Protein AF-A0AAD5Y4S4-F1 (afdb_monomer)

InterPro domains:
  IPR012674 Calycin [G3DSA:2.40.128.20] (1-141)
  IPR012674 Calycin [SSF50814] (4-118)

Solvent-accessible surface area (backbone atoms only — not comparable to full-atom values): 7796 Å² total; per-residue (Å²): 122,68,70,78,78,51,47,39,31,34,54,36,74,88,76,23,55,82,62,63,67,60,36,60,71,25,61,46,54,70,69,56,51,56,50,54,73,73,41,73,48,34,39,38,32,50,63,60,99,55,35,35,38,38,38,39,43,48,89,92,44,79,49,77,46,80,46,52,56,79,57,54,75,38,80,52,95,65,98,53,54,66,60,29,38,35,29,24,33,73,61,84,48,29,48,34,40,39,36,36,33,78,79,66,56,30,35,35,43,33,42,40,50,73,60,92,64,33,44,38,39,43,31,45,35,34,41,71,88,65,54,75,43,81,41,42,43,32,24,39,61,50,134

Sequence (143 aa):
MRDNYSGKWKENSQLSDSKEILFKLNEVPWLMQKAMKMVQMNVEITQSETELVISMNGGGSKKDEVFVFDGQERPVELQYGSPQLRKVHWEGDHLVVEQRSESKNFKFKTTWSIDGDVHIRNMVLTLPDGEEKLIKLVFDRVQ

Nearest PDB structures (foldseek):
  1dc9-assembly1_A  TM=8.437E-01  e=2.226E-07  Rattus norvegicus
  5z4g-assembly2_B  TM=7.591E-01  e=8.000E-07 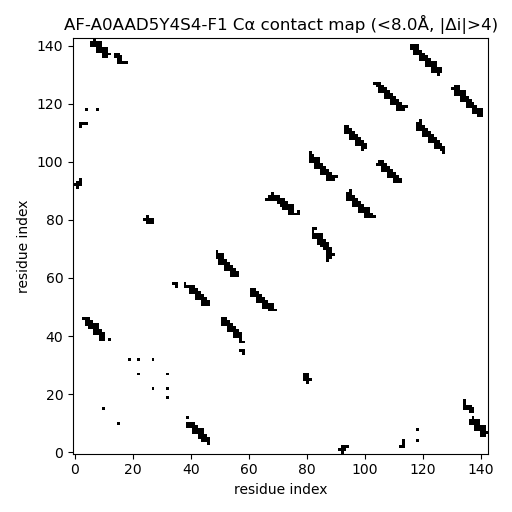 Ramazzottius varieornatus
  5xna-assembly1_B  TM=7.931E-01  e=2.466E-06  Ramazzottius varieornatus
  5bvt-assembly1_A  TM=8.011E-01  e=1.909E-05  Pygoscelis papua
  7ucn-assembly1_B  TM=4.376E-01  e=1.335E-04  Homo sapiens

Structure (mmCIF, N/CA/C/O backbone):
data_AF-A0AAD5Y4S4-F1
#
_entry.id   AF-A0AAD5Y4S4-F1
#
loop_
_atom_site.group_PDB
_atom_site.id
_atom_site.type_symbol
_atom_site.label_atom_id
_atom_site.label_alt_id
_atom_site.label_comp_id
_atom_site.label_asym_id
_atom_site.label_entity_id
_atom_site.label_seq_id
_atom_site.pdbx_PDB_ins_code
_atom_site.Cartn_x
_atom_site.Cartn_y
_atom_site.Cartn_z
_atom_site.occupancy
_atom_site.B_iso_or_equiv
_atom_site.auth_seq_id
_atom_site.auth_comp_id
_atom_site.auth_asym_id
_atom_site.auth_atom_id
_atom_site.pdbx_PDB_model_num
ATOM 1 N N . MET A 1 1 ? -22.076 0.434 3.296 1.00 61.59 1 MET A N 1
ATOM 2 C CA . MET A 1 1 ? -21.524 1.444 4.237 1.00 61.59 1 MET A CA 1
ATOM 3 C C . MET A 1 1 ? -20.036 1.243 4.123 1.00 61.59 1 MET A C 1
ATOM 5 O O . MET A 1 1 ? -19.630 0.102 4.284 1.00 61.59 1 MET A O 1
ATOM 9 N N . ARG A 1 2 ? -19.266 2.285 3.783 1.00 81.31 2 ARG A N 1
ATOM 10 C CA . ARG A 1 2 ? -17.831 2.121 3.506 1.00 81.31 2 ARG A CA 1
ATOM 11 C C . ARG A 1 2 ? -17.120 1.463 4.686 1.00 81.31 2 ARG A C 1
ATOM 13 O O . ARG A 1 2 ? -17.405 1.816 5.833 1.00 81.31 2 ARG A O 1
ATOM 20 N N . ASP A 1 3 ? -16.185 0.567 4.384 1.00 83.75 3 ASP A N 1
ATOM 21 C CA . ASP A 1 3 ? -15.324 -0.049 5.388 1.00 83.75 3 ASP A CA 1
ATOM 22 C C . ASP A 1 3 ? -14.569 1.034 6.186 1.00 83.75 3 ASP A C 1
ATOM 24 O O . ASP A 1 3 ? -14.114 2.049 5.639 1.00 83.75 3 ASP A O 1
ATOM 28 N N . ASN A 1 4 ? -14.434 0.821 7.499 1.00 88.94 4 ASN A N 1
ATOM 29 C CA . ASN A 1 4 ? -13.642 1.677 8.380 1.00 88.94 4 ASN A CA 1
ATOM 30 C C . ASN A 1 4 ? -12.337 0.974 8.758 1.00 88.94 4 ASN A C 1
ATOM 32 O O . ASN A 1 4 ? -12.300 0.175 9.695 1.00 88.94 4 ASN A O 1
ATOM 36 N N . TYR A 1 5 ? -11.260 1.321 8.057 1.00 92.94 5 TYR A N 1
ATOM 37 C CA . TYR A 1 5 ? -9.922 0.757 8.240 1.00 92.94 5 TYR A CA 1
ATOM 38 C C . TYR A 1 5 ? -9.185 1.302 9.467 1.00 92.94 5 TYR A C 1
ATOM 40 O O . TYR A 1 5 ? -8.081 0.840 9.764 1.00 92.94 5 TYR A O 1
ATOM 48 N N . SER A 1 6 ? -9.768 2.264 10.191 1.00 94.44 6 SER A N 1
ATOM 49 C CA . SER A 1 6 ? -9.109 2.899 11.332 1.00 94.44 6 SER A CA 1
ATOM 50 C C . SER A 1 6 ? -8.753 1.898 12.430 1.00 94.44 6 SER A C 1
ATOM 52 O O . SER A 1 6 ? -9.529 0.997 12.760 1.00 94.44 6 SER A O 1
ATOM 54 N N . GLY A 1 7 ? -7.590 2.082 13.045 1.00 94.44 7 GLY A N 1
ATOM 55 C CA . GLY A 1 7 ? -7.130 1.280 14.172 1.00 94.44 7 GLY A CA 1
ATOM 56 C C . GLY A 1 7 ? -5.676 0.856 14.049 1.00 94.44 7 GLY A C 1
ATOM 57 O O . GLY A 1 7 ? -4.966 1.222 13.111 1.00 94.44 7 GLY A O 1
ATOM 58 N N . LYS A 1 8 ? -5.236 0.074 15.030 1.00 95.19 8 LYS A N 1
ATOM 59 C CA . LYS A 1 8 ? -3.898 -0.507 15.067 1.00 95.19 8 LYS A CA 1
ATOM 60 C C . LYS A 1 8 ? -3.968 -1.941 14.582 1.00 95.19 8 LYS A C 1
ATOM 62 O O . LYS A 1 8 ? -4.857 -2.695 14.967 1.00 95.19 8 LYS A O 1
ATOM 67 N N . TRP A 1 9 ? -3.018 -2.305 13.743 1.00 95.56 9 TRP A N 1
ATOM 68 C CA . TRP A 1 9 ? -2.982 -3.584 13.065 1.00 95.56 9 TRP A CA 1
ATOM 69 C C . TRP A 1 9 ? -1.565 -4.135 13.081 1.00 95.56 9 TRP A C 1
ATOM 71 O O . TRP A 1 9 ? -0.582 -3.400 12.952 1.00 95.56 9 TRP A O 1
ATOM 81 N N . LYS A 1 10 ? -1.458 -5.449 13.205 1.00 93.88 10 LYS A N 1
ATOM 82 C CA . LYS A 1 10 ? -0.193 -6.170 13.214 1.00 93.88 10 LYS A CA 1
ATOM 83 C C . LYS A 1 10 ? -0.213 -7.213 12.121 1.00 93.88 10 LYS A C 1
ATOM 85 O O . LYS A 1 10 ? -1.161 -7.978 12.010 1.00 93.88 10 LYS A O 1
ATOM 90 N N . GLU A 1 11 ? 0.834 -7.248 11.310 1.00 92.56 11 GLU A N 1
ATOM 91 C CA . GLU A 1 11 ? 0.928 -8.230 10.238 1.00 92.56 11 GLU A CA 1
ATOM 92 C C . GLU A 1 11 ? 0.950 -9.660 10.788 1.00 92.56 11 GLU A C 1
ATOM 94 O O . GLU A 1 11 ? 1.775 -10.008 11.646 1.00 92.56 11 GLU A O 1
ATOM 99 N N . ASN A 1 12 ? 0.074 -10.493 10.230 1.00 93.19 12 ASN A N 1
ATOM 100 C CA . ASN A 1 12 ? 0.045 -11.927 10.434 1.00 93.19 12 ASN A CA 1
ATOM 101 C C . ASN A 1 12 ? 0.902 -12.597 9.354 1.00 93.19 12 ASN A C 1
ATOM 103 O O . ASN A 1 12 ? 0.446 -12.864 8.240 1.00 93.19 12 ASN A O 1
ATOM 107 N N . SER A 1 13 ? 2.170 -12.855 9.674 1.00 88.94 13 SER A N 1
ATOM 108 C CA . SER A 1 13 ? 3.140 -13.417 8.726 1.00 88.94 13 SER A CA 1
ATOM 109 C C . SER A 1 13 ? 2.850 -14.862 8.316 1.00 88.94 13 SER A C 1
ATOM 111 O O . SER A 1 13 ? 3.406 -15.318 7.324 1.00 88.94 13 SER A O 1
ATOM 113 N N . GLN A 1 14 ? 2.004 -15.587 9.057 1.00 90.62 14 GLN A N 1
ATOM 114 C CA . GLN A 1 14 ? 1.613 -16.957 8.712 1.00 90.62 14 GLN A CA 1
ATOM 115 C C . GLN A 1 14 ? 0.512 -16.989 7.647 1.00 90.62 14 GLN A C 1
ATOM 117 O O . GLN A 1 14 ? 0.456 -17.926 6.857 1.00 90.62 14 GLN A O 1
ATOM 122 N N . LEU A 1 15 ? -0.358 -15.974 7.635 1.00 92.62 15 LEU A N 1
ATOM 123 C CA . LEU A 1 15 ? -1.461 -15.843 6.678 1.00 92.62 15 LEU A CA 1
ATOM 124 C C . LEU A 1 15 ? -1.143 -14.902 5.507 1.00 92.62 15 LEU A C 1
ATOM 126 O O . LEU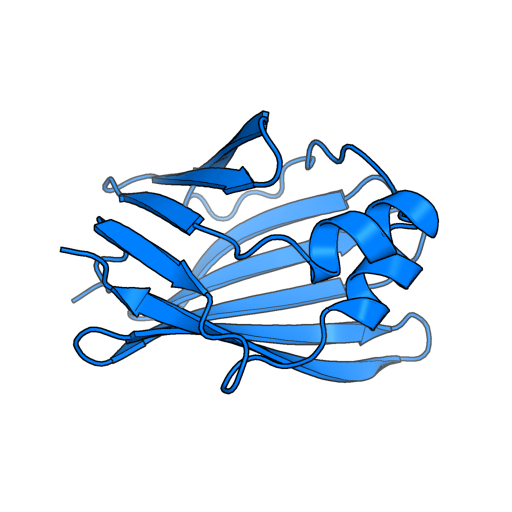 A 1 15 ? -1.934 -14.810 4.567 1.00 92.62 15 LEU A O 1
ATOM 130 N N . SER A 1 16 ? -0.020 -14.187 5.583 1.00 92.38 16 SER A N 1
ATOM 131 C CA . SER A 1 16 ? 0.455 -13.281 4.540 1.00 92.38 16 SER A CA 1
ATOM 132 C C . SER A 1 16 ? 1.415 -13.982 3.587 1.00 92.38 16 SER A C 1
ATOM 134 O O . SER A 1 16 ? 2.283 -14.748 4.004 1.00 92.38 16 SER A O 1
ATOM 136 N N . ASP A 1 17 ? 1.308 -13.647 2.308 1.00 93.81 17 ASP A N 1
ATOM 137 C CA . ASP A 1 17 ? 2.250 -14.061 1.282 1.00 93.81 17 ASP A CA 1
ATOM 138 C C . ASP A 1 17 ? 3.606 -13.362 1.437 1.00 93.81 17 ASP A C 1
ATOM 140 O O . ASP A 1 17 ? 3.760 -12.293 2.041 1.00 93.81 17 ASP A O 1
ATOM 144 N N . SER A 1 18 ? 4.624 -13.961 0.822 1.00 88.19 18 SER A N 1
ATOM 145 C CA . SER A 1 18 ? 5.967 -13.392 0.777 1.00 88.19 18 SER A CA 1
ATOM 146 C C . SER A 1 18 ? 6.014 -12.084 -0.022 1.00 88.19 18 SER A C 1
ATOM 148 O O . SER A 1 18 ? 5.591 -12.009 -1.175 1.00 88.19 18 SER A O 1
ATOM 150 N N . LYS A 1 19 ? 6.655 -11.061 0.552 1.00 87.75 19 LYS A N 1
ATOM 151 C CA . LYS A 1 19 ? 6.886 -9.752 -0.089 1.00 87.75 19 LYS A CA 1
ATOM 152 C C . LYS A 1 19 ? 8.127 -9.711 -0.985 1.00 87.75 19 LYS A C 1
ATOM 154 O O . LYS A 1 19 ? 8.488 -8.651 -1.490 1.00 87.75 19 LYS A O 1
ATOM 159 N N . GLU A 1 20 ? 8.819 -10.835 -1.180 1.00 89.12 20 GLU A N 1
ATOM 160 C CA . GLU A 1 20 ? 10.109 -10.869 -1.886 1.00 89.12 20 GLU A CA 1
ATOM 161 C C . GLU A 1 20 ? 10.056 -10.283 -3.294 1.00 89.12 20 GLU A C 1
ATOM 163 O O . GLU A 1 20 ? 10.989 -9.599 -3.718 1.00 89.12 20 GLU A O 1
ATOM 168 N N . ILE A 1 21 ? 8.966 -10.524 -4.017 1.00 88.00 21 ILE A N 1
ATOM 169 C CA . ILE A 1 21 ? 8.805 -9.972 -5.358 1.00 88.00 21 ILE A CA 1
ATOM 170 C C . ILE A 1 21 ? 8.709 -8.442 -5.341 1.00 88.00 21 ILE A C 1
ATOM 172 O O . ILE A 1 21 ? 9.320 -7.785 -6.183 1.00 88.00 21 ILE A O 1
ATOM 176 N N . LEU A 1 22 ? 8.041 -7.866 -4.338 1.00 86.62 22 LEU A N 1
ATOM 177 C CA . LEU A 1 22 ? 7.940 -6.416 -4.165 1.00 86.62 22 LEU A CA 1
ATOM 178 C C . LEU A 1 22 ? 9.310 -5.804 -3.867 1.00 86.62 22 LEU A C 1
ATOM 180 O O . LEU A 1 22 ? 9.639 -4.738 -4.388 1.00 86.62 22 LEU A O 1
ATOM 184 N N . PHE A 1 23 ? 10.136 -6.488 -3.073 1.00 88.81 23 PHE A N 1
ATOM 185 C CA . PHE A 1 23 ? 11.503 -6.049 -2.800 1.00 88.81 23 PHE A CA 1
ATOM 186 C C . PHE A 1 23 ? 12.388 -6.079 -4.043 1.00 88.81 23 PHE A C 1
ATOM 188 O O . PHE A 1 23 ? 13.150 -5.139 -4.265 1.00 88.81 23 PHE A O 1
ATOM 195 N N . LYS A 1 24 ? 12.275 -7.128 -4.865 1.00 87.25 24 LYS A N 1
ATOM 196 C CA . LYS A 1 24 ? 13.018 -7.236 -6.128 1.00 87.25 24 LYS A CA 1
ATOM 197 C C . LYS A 1 24 ? 12.632 -6.118 -7.096 1.00 87.25 24 LYS A C 1
ATOM 199 O O . LYS A 1 24 ? 13.514 -5.466 -7.643 1.00 87.25 24 LYS A O 1
ATOM 204 N N . LEU A 1 25 ? 11.336 -5.850 -7.262 1.00 85.38 25 LEU A N 1
ATOM 205 C CA . LEU A 1 25 ? 10.849 -4.803 -8.169 1.00 85.38 25 LEU A CA 1
ATOM 206 C C . LEU A 1 25 ? 11.283 -3.396 -7.743 1.00 85.38 25 LEU A C 1
ATOM 208 O O . LEU A 1 25 ? 11.717 -2.597 -8.579 1.00 85.38 25 LEU A O 1
ATOM 212 N N . ASN A 1 26 ? 11.222 -3.114 -6.441 1.00 85.12 26 ASN A N 1
ATOM 213 C CA . ASN A 1 26 ? 11.662 -1.840 -5.875 1.00 85.12 26 ASN A CA 1
ATOM 214 C C . ASN A 1 26 ? 13.178 -1.779 -5.620 1.00 85.12 26 ASN A C 1
ATOM 216 O O . ASN A 1 26 ? 13.635 -0.840 -4.980 1.00 85.12 26 ASN A O 1
ATOM 220 N N . GLU A 1 27 ? 13.958 -2.758 -6.101 1.00 88.31 27 GLU A N 1
ATOM 221 C CA . GLU A 1 27 ? 15.425 -2.802 -5.950 1.00 88.31 27 GLU A CA 1
ATOM 222 C C . GLU A 1 27 ? 15.896 -2.577 -4.509 1.00 88.31 27 GLU A C 1
ATOM 224 O O . GLU A 1 27 ? 16.939 -1.975 -4.251 1.00 88.31 27 GLU A O 1
ATOM 229 N N . VAL A 1 28 ? 15.126 -3.077 -3.541 1.00 87.25 28 VAL A N 1
ATOM 230 C CA . VAL A 1 28 ? 15.477 -2.948 -2.128 1.00 87.25 28 VAL A CA 1
ATOM 231 C C . VAL A 1 28 ? 16.797 -3.696 -1.902 1.00 87.25 28 VAL A C 1
ATOM 233 O O . VAL A 1 28 ? 16.877 -4.879 -2.245 1.00 87.25 28 VAL A O 1
ATOM 236 N N . PRO A 1 29 ? 17.840 -3.077 -1.321 1.00 90.56 29 PRO A N 1
ATOM 237 C CA . PRO A 1 29 ? 19.116 -3.752 -1.098 1.00 90.56 29 PRO A CA 1
ATOM 238 C C . PRO A 1 29 ? 18.954 -5.030 -0.265 1.00 90.56 29 PRO A C 1
ATOM 240 O O . PRO A 1 29 ? 18.214 -5.039 0.719 1.00 90.56 29 PRO A O 1
ATOM 243 N N . TRP A 1 30 ? 19.670 -6.106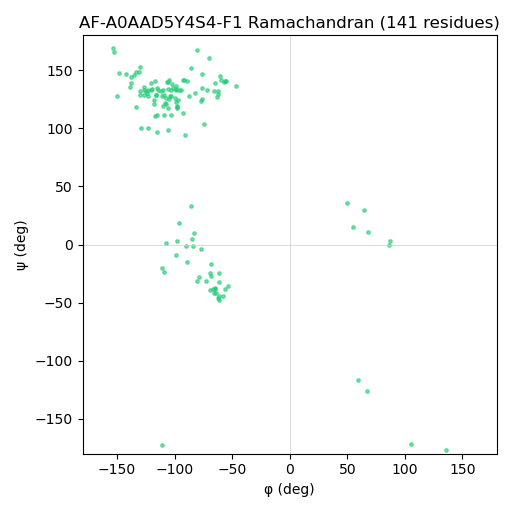 -0.611 1.00 89.62 30 TRP A N 1
ATOM 244 C CA . TRP A 1 30 ? 19.486 -7.434 0.004 1.00 89.62 30 TRP A CA 1
ATOM 245 C C . TRP A 1 30 ? 19.583 -7.424 1.540 1.00 89.62 30 TRP A C 1
ATOM 247 O O . TRP A 1 30 ? 18.841 -8.139 2.215 1.00 89.62 30 TRP A O 1
ATOM 257 N N . LEU A 1 31 ? 20.462 -6.587 2.106 1.00 88.94 31 LEU A N 1
ATOM 258 C CA . LEU A 1 31 ? 20.618 -6.459 3.554 1.00 88.94 31 LEU A CA 1
ATOM 259 C C . LEU A 1 31 ? 19.368 -5.847 4.203 1.00 88.94 31 LEU A C 1
ATOM 261 O O . LEU A 1 31 ? 18.938 -6.305 5.261 1.00 88.94 31 LEU A O 1
ATOM 265 N N . MET A 1 32 ? 18.743 -4.868 3.542 1.00 87.62 32 MET A N 1
ATOM 266 C CA . MET A 1 32 ? 17.474 -4.282 3.981 1.00 87.62 32 MET A CA 1
ATOM 267 C C . MET A 1 32 ? 16.327 -5.276 3.827 1.00 87.62 32 MET A C 1
ATOM 269 O O . MET A 1 32 ? 15.517 -5.396 4.740 1.00 87.62 32 MET A O 1
ATOM 273 N N . GLN A 1 33 ? 16.298 -6.066 2.748 1.00 88.00 33 GLN A N 1
ATOM 274 C CA . GLN A 1 33 ? 15.314 -7.147 2.611 1.00 88.00 33 GLN A CA 1
ATOM 275 C C . GLN A 1 33 ? 15.410 -8.133 3.780 1.00 88.00 33 GLN A C 1
ATOM 277 O O . GLN A 1 33 ? 14.395 -8.520 4.356 1.00 88.00 33 GLN A O 1
ATOM 282 N N . LYS A 1 34 ? 16.634 -8.527 4.160 1.00 87.06 34 LYS A N 1
ATOM 283 C CA . LYS A 1 34 ? 16.871 -9.419 5.301 1.00 87.06 34 LYS A CA 1
ATOM 284 C C . LYS A 1 34 ? 16.380 -8.793 6.608 1.00 87.06 34 LYS A C 1
ATOM 286 O O . LYS A 1 34 ? 15.706 -9.474 7.373 1.00 87.06 34 LYS A O 1
ATOM 291 N N . ALA A 1 35 ? 16.669 -7.512 6.843 1.00 85.62 35 ALA A N 1
ATOM 292 C CA . ALA A 1 35 ? 16.179 -6.788 8.016 1.00 85.62 35 ALA A CA 1
ATOM 293 C C . ALA A 1 35 ? 14.641 -6.716 8.047 1.00 85.62 35 ALA A C 1
ATOM 295 O O . ALA A 1 35 ? 14.037 -7.077 9.052 1.00 85.62 35 ALA A O 1
ATOM 296 N N . MET A 1 36 ? 13.998 -6.349 6.934 1.00 82.38 36 MET A N 1
ATOM 297 C CA . MET A 1 36 ? 12.537 -6.251 6.820 1.00 82.38 36 MET A CA 1
ATOM 298 C C . MET A 1 36 ? 11.829 -7.591 7.050 1.00 82.38 36 MET A C 1
ATOM 300 O O . MET A 1 36 ? 10.740 -7.602 7.608 1.00 82.38 36 MET A O 1
ATOM 304 N N . LYS A 1 37 ? 12.444 -8.724 6.684 1.00 81.69 37 LYS A N 1
ATOM 305 C CA . LYS A 1 37 ? 11.899 -10.064 6.977 1.00 81.69 37 LYS A CA 1
ATOM 306 C C . LYS A 1 37 ? 11.926 -10.426 8.465 1.00 81.69 37 LYS A C 1
ATOM 308 O O . LYS A 1 37 ? 11.154 -11.277 8.888 1.00 81.69 37 LYS A O 1
ATOM 313 N N . MET A 1 38 ? 12.825 -9.826 9.245 1.00 80.88 38 MET A N 1
ATOM 314 C CA . MET A 1 38 ? 12.940 -10.073 10.689 1.00 80.88 38 MET A CA 1
ATOM 315 C C . MET A 1 38 ? 12.057 -9.138 11.522 1.00 80.88 38 MET A C 1
ATOM 317 O O . MET A 1 38 ? 11.842 -9.388 12.705 1.00 80.88 38 MET A O 1
ATOM 321 N N . VAL A 1 39 ? 11.549 -8.062 10.922 1.00 80.31 39 VAL A N 1
ATOM 322 C CA . VAL A 1 39 ? 10.714 -7.073 11.599 1.00 80.31 39 VAL A CA 1
ATOM 323 C C . VAL A 1 39 ? 9.249 -7.386 11.333 1.00 80.31 39 VAL A C 1
ATOM 325 O O . VAL A 1 39 ? 8.809 -7.424 10.188 1.00 80.31 39 VAL A O 1
ATOM 328 N N . GLN A 1 40 ? 8.471 -7.549 12.399 1.00 76.69 40 GLN A N 1
ATOM 329 C CA . GLN A 1 40 ? 7.023 -7.636 12.270 1.00 76.69 40 GLN A CA 1
ATOM 330 C C . GLN A 1 40 ? 6.440 -6.240 12.028 1.00 76.69 40 GLN A C 1
ATOM 332 O O . GLN A 1 40 ? 6.691 -5.312 12.801 1.00 76.69 40 GLN A O 1
ATOM 337 N N . MET A 1 41 ? 5.675 -6.088 10.948 1.00 85.62 41 MET A N 1
ATOM 338 C CA . MET A 1 41 ? 5.100 -4.805 10.561 1.00 85.62 41 MET A CA 1
ATOM 339 C C . MET A 1 41 ? 3.889 -4.479 11.438 1.00 85.62 41 MET A C 1
ATOM 341 O O . MET A 1 41 ? 2.929 -5.247 11.493 1.00 85.62 41 MET A O 1
ATOM 345 N N . ASN A 1 42 ? 3.932 -3.326 12.104 1.00 90.06 42 ASN A N 1
ATOM 346 C CA . ASN A 1 42 ? 2.784 -2.757 12.803 1.00 90.06 42 ASN A CA 1
ATOM 347 C C . ASN A 1 42 ? 2.342 -1.515 12.039 1.00 90.06 42 ASN A C 1
ATOM 349 O O . ASN A 1 42 ? 3.181 -0.686 11.671 1.00 90.06 42 ASN A O 1
ATOM 353 N N . VAL A 1 43 ? 1.043 -1.395 11.795 1.00 91.81 43 VAL A N 1
ATOM 354 C CA . VAL A 1 43 ? 0.464 -0.251 11.099 1.00 91.81 43 VAL A CA 1
ATOM 355 C C . VAL A 1 43 ? -0.650 0.354 11.935 1.00 91.81 43 VAL A C 1
ATOM 357 O O . VAL A 1 43 ? -1.479 -0.353 12.497 1.00 91.81 43 VAL A O 1
ATOM 360 N N . GLU A 1 44 ? -0.664 1.670 12.024 1.00 94.88 44 GLU A N 1
ATOM 361 C CA . GLU A 1 44 ? -1.760 2.439 12.595 1.00 94.88 44 GLU A CA 1
ATOM 362 C C . GLU A 1 44 ? -2.423 3.200 11.456 1.00 94.88 44 GLU A C 1
ATOM 364 O O . GLU A 1 44 ? -1.747 3.835 10.650 1.00 94.88 44 GLU A O 1
ATOM 369 N N . ILE A 1 45 ? -3.736 3.055 11.341 1.00 95.12 45 ILE A N 1
ATOM 370 C CA . ILE A 1 45 ? -4.526 3.636 10.267 1.00 95.12 45 ILE A CA 1
ATOM 371 C C . ILE A 1 45 ? -5.487 4.643 10.883 1.00 95.12 45 ILE A C 1
ATOM 373 O O . ILE A 1 4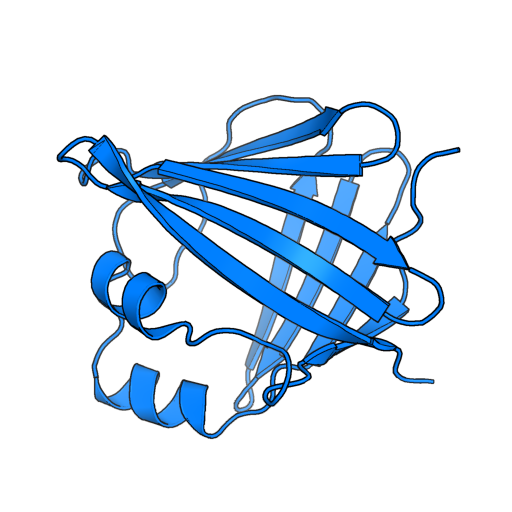5 ? -6.242 4.308 11.797 1.00 95.12 45 ILE A O 1
ATOM 377 N N . THR A 1 46 ? -5.490 5.849 10.332 1.00 95.50 46 THR A N 1
ATOM 378 C CA . THR A 1 46 ? -6.483 6.884 10.622 1.00 95.50 46 THR A CA 1
ATOM 379 C C . THR A 1 46 ? -7.227 7.190 9.334 1.00 95.50 46 THR A C 1
ATOM 381 O O . THR A 1 46 ? -6.605 7.576 8.345 1.00 95.50 46 THR A O 1
ATOM 384 N N . GLN A 1 47 ? -8.546 7.009 9.329 1.00 94.56 47 GLN A N 1
ATOM 385 C CA . GLN A 1 47 ? -9.394 7.286 8.172 1.00 94.56 47 GLN A CA 1
ATOM 386 C C . GLN A 1 47 ? -10.310 8.476 8.452 1.00 94.56 47 GLN A C 1
ATOM 388 O O . GLN A 1 47 ? -10.981 8.534 9.483 1.00 94.56 47 GLN A O 1
ATOM 393 N N . SER A 1 48 ? -10.358 9.403 7.503 1.00 93.56 48 SER A N 1
ATOM 394 C CA . SER A 1 48 ? -11.348 10.473 7.429 1.00 93.56 48 SER A CA 1
ATOM 395 C C . SER A 1 48 ? -12.279 10.237 6.233 1.00 93.56 48 SER A C 1
ATOM 397 O O . SER A 1 48 ? -12.235 9.196 5.572 1.00 93.56 48 SER A O 1
ATOM 399 N N . GLU A 1 49 ? -13.143 11.203 5.935 1.00 90.12 49 GLU A N 1
ATOM 400 C CA . GLU A 1 49 ? -14.006 11.141 4.752 1.00 90.12 49 GLU A CA 1
ATOM 401 C C . GLU A 1 49 ? -13.224 11.269 3.435 1.00 90.12 49 GLU A C 1
ATOM 403 O O . GLU A 1 49 ? -13.663 10.752 2.404 1.00 90.12 49 GLU A O 1
ATOM 408 N N . THR A 1 50 ? -12.074 11.948 3.466 1.00 92.75 50 THR A N 1
ATOM 409 C CA . THR A 1 50 ? -11.315 12.348 2.272 1.00 92.75 50 THR A CA 1
ATOM 410 C C . THR A 1 50 ? -9.994 11.616 2.116 1.00 92.75 50 THR A C 1
ATOM 412 O O . THR A 1 50 ? -9.449 11.587 1.013 1.00 92.75 50 THR A O 1
ATOM 415 N N . GLU A 1 51 ? -9.459 11.038 3.188 1.00 94.00 51 GLU A N 1
ATOM 416 C CA . GLU A 1 51 ? -8.150 10.399 3.157 1.00 94.00 51 GLU A CA 1
ATOM 417 C C . GLU A 1 51 ? -7.986 9.281 4.186 1.00 94.00 51 GLU A C 1
ATOM 419 O O . GLU A 1 51 ? -8.744 9.144 5.149 1.00 94.00 51 GLU A O 1
ATOM 424 N N . LEU A 1 52 ? -6.935 8.496 3.975 1.00 93.75 52 LEU A N 1
ATOM 425 C CA . LEU A 1 52 ? -6.424 7.507 4.906 1.00 93.75 52 LEU A CA 1
ATOM 426 C C . LEU A 1 52 ? -4.939 7.759 5.142 1.00 93.75 52 LEU A C 1
ATOM 428 O O . LEU A 1 52 ? -4.159 7.859 4.197 1.00 93.75 52 LEU A O 1
ATOM 432 N N . VAL A 1 53 ? -4.545 7.833 6.407 1.00 95.00 53 VAL A N 1
ATOM 433 C CA . VAL A 1 53 ? -3.149 7.963 6.828 1.00 95.00 53 VAL A CA 1
ATOM 434 C C . VAL A 1 53 ? -2.708 6.641 7.440 1.00 95.00 53 VAL A C 1
ATOM 436 O O . VAL A 1 53 ? -3.324 6.168 8.394 1.00 95.00 53 VAL A O 1
ATOM 439 N N . ILE A 1 54 ? -1.656 6.036 6.889 1.00 92.62 54 ILE A N 1
ATOM 440 C CA . ILE A 1 54 ? -1.015 4.838 7.438 1.00 92.62 54 ILE A CA 1
ATOM 441 C C . ILE A 1 54 ? 0.303 5.240 8.078 1.00 92.62 54 ILE A C 1
ATOM 443 O O . ILE A 1 54 ? 1.240 5.623 7.382 1.00 92.62 54 ILE A O 1
ATOM 447 N N . SER A 1 55 ? 0.415 5.040 9.380 1.00 92.12 55 SER A N 1
ATOM 448 C CA . SER A 1 55 ? 1.677 5.073 10.104 1.00 92.12 55 SER A CA 1
ATOM 449 C C . SER A 1 55 ? 2.254 3.666 10.197 1.00 92.12 55 SER A C 1
ATOM 451 O O . SER A 1 55 ? 1.699 2.804 10.874 1.00 92.12 55 SER A O 1
ATOM 453 N N . MET A 1 56 ? 3.378 3.413 9.533 1.00 87.69 56 MET A N 1
ATOM 454 C CA . MET A 1 56 ? 4.094 2.137 9.591 1.00 87.69 56 MET A CA 1
ATOM 455 C C . MET A 1 56 ? 5.261 2.238 10.571 1.00 87.69 56 MET A C 1
ATOM 457 O O . MET A 1 56 ? 6.150 3.071 10.396 1.00 87.69 56 MET A O 1
ATOM 461 N N . ASN A 1 57 ? 5.279 1.359 11.574 1.00 78.31 57 ASN A N 1
ATOM 462 C CA . ASN A 1 57 ? 6.375 1.234 12.531 1.00 78.31 57 ASN A CA 1
ATOM 463 C C . ASN A 1 57 ? 7.130 -0.073 12.264 1.00 78.31 57 ASN A C 1
ATOM 465 O O . ASN A 1 57 ? 6.607 -1.168 12.492 1.00 78.31 57 ASN A O 1
ATOM 469 N N . GLY A 1 58 ? 8.372 0.046 11.790 1.00 65.56 58 GLY A N 1
ATOM 470 C CA . GLY A 1 58 ? 9.245 -1.093 11.521 1.00 65.56 58 GLY A CA 1
ATOM 471 C C . GLY A 1 58 ? 10.718 -0.735 11.702 1.00 65.56 58 GLY A C 1
ATOM 472 O O . GLY A 1 58 ? 11.206 0.242 11.137 1.00 65.56 58 GLY A O 1
ATOM 473 N N . GLY A 1 59 ? 11.438 -1.526 12.506 1.00 60.94 59 GLY A N 1
ATOM 474 C CA . GLY A 1 59 ? 12.902 -1.460 12.591 1.00 60.94 59 GLY A CA 1
ATOM 475 C C . GLY A 1 59 ? 13.470 -0.143 13.137 1.00 60.94 59 GLY A C 1
ATOM 476 O O . GLY A 1 59 ? 14.562 0.244 12.739 1.00 60.94 59 GLY A O 1
ATOM 477 N N . GLY A 1 60 ? 12.741 0.553 14.017 1.00 61.84 60 GLY A N 1
ATOM 478 C CA . GLY A 1 60 ? 13.184 1.813 14.634 1.00 61.84 60 GLY A CA 1
ATOM 479 C C . GLY A 1 60 ? 12.867 3.079 13.831 1.00 61.84 60 GLY A C 1
ATOM 480 O O . GLY A 1 60 ? 13.218 4.170 14.270 1.00 61.84 60 GLY A O 1
ATOM 481 N N . SER A 1 61 ? 12.177 2.956 12.694 1.00 69.56 61 SER A N 1
ATOM 482 C CA . SER A 1 61 ? 11.681 4.094 11.912 1.00 69.56 61 SER A CA 1
ATOM 483 C C . SER A 1 61 ? 10.153 4.088 11.837 1.00 69.56 61 SER A C 1
ATOM 485 O O . SER A 1 61 ? 9.537 3.023 11.721 1.00 69.56 61 SER A O 1
ATOM 487 N N . LYS A 1 62 ? 9.560 5.284 11.921 1.00 80.31 62 LYS A N 1
ATOM 488 C CA . LYS A 1 62 ? 8.147 5.540 11.635 1.00 80.31 62 LYS A CA 1
ATOM 489 C C . LYS A 1 62 ? 8.059 6.213 10.268 1.00 80.31 62 LYS A C 1
ATOM 491 O O . LYS A 1 62 ? 8.745 7.209 10.045 1.00 80.31 62 LYS A O 1
ATOM 496 N N . LYS A 1 63 ? 7.228 5.682 9.372 1.00 85.44 63 LYS A N 1
ATOM 497 C CA . LYS A 1 63 ? 6.895 6.323 8.093 1.00 85.44 63 LYS A CA 1
ATOM 498 C C . LYS A 1 63 ? 5.388 6.499 8.008 1.00 85.44 63 LYS A C 1
ATOM 500 O O . LYS A 1 63 ? 4.659 5.520 8.158 1.00 85.44 63 LYS A O 1
ATOM 505 N N . ASP A 1 64 ? 4.959 7.719 7.719 1.00 90.06 64 ASP A N 1
ATOM 506 C CA . ASP A 1 64 ? 3.559 8.028 7.461 1.00 90.06 64 ASP A CA 1
ATOM 507 C C . ASP A 1 64 ? 3.326 8.094 5.947 1.00 90.06 64 ASP A C 1
ATOM 509 O O . ASP A 1 64 ? 4.118 8.676 5.205 1.00 90.06 64 ASP A O 1
ATOM 513 N N . GLU A 1 65 ? 2.256 7.461 5.477 1.00 91.00 65 GLU A N 1
ATOM 514 C CA . GLU A 1 65 ? 1.804 7.535 4.091 1.00 91.00 65 GLU A CA 1
ATOM 515 C C . GLU A 1 65 ? 0.347 7.985 4.032 1.00 91.00 65 GLU A C 1
ATOM 517 O O . GLU A 1 65 ? -0.506 7.429 4.721 1.00 91.00 65 GLU A O 1
ATOM 522 N N . VAL A 1 66 ? 0.065 8.966 3.175 1.00 93.19 66 VAL A N 1
ATOM 523 C CA . VAL A 1 66 ? -1.270 9.551 3.000 1.00 93.19 66 VAL A CA 1
ATOM 524 C C . VAL A 1 66 ? -1.887 9.071 1.686 1.00 93.19 66 VAL A C 1
ATOM 526 O O . VAL A 1 66 ? -1.240 9.075 0.637 1.00 93.19 66 VAL A O 1
ATOM 529 N N . PHE A 1 67 ? -3.153 8.666 1.744 1.00 93.31 67 PHE A N 1
ATOM 530 C CA . PHE A 1 67 ? -3.944 8.128 0.641 1.00 93.31 67 PHE A CA 1
ATOM 531 C C . PHE A 1 67 ? -5.200 8.986 0.479 1.00 93.31 67 PHE A C 1
ATOM 533 O O . PHE A 1 67 ? -6.157 8.825 1.230 1.00 93.31 67 PHE A O 1
ATOM 540 N N . VAL A 1 68 ? -5.202 9.900 -0.492 1.00 94.31 68 VAL A N 1
ATOM 541 C CA . VAL A 1 68 ? -6.326 10.820 -0.746 1.00 94.31 68 VAL A CA 1
ATOM 542 C C . VAL A 1 68 ? -7.339 10.174 -1.694 1.00 94.31 68 VAL A C 1
ATOM 544 O O . VAL A 1 68 ? -6.966 9.716 -2.770 1.00 94.31 68 VAL A O 1
ATOM 547 N N . PHE A 1 69 ? -8.618 10.154 -1.319 1.00 92.50 69 PHE A N 1
ATOM 548 C CA . PHE A 1 69 ? -9.696 9.425 -2.006 1.00 92.50 69 PHE A CA 1
ATOM 549 C C . PHE A 1 69 ? -10.352 10.186 -3.167 1.00 92.50 69 PHE A C 1
ATOM 551 O O . PHE A 1 69 ? -11.558 10.068 -3.393 1.00 92.50 69 PHE A O 1
ATOM 558 N N . ASP A 1 70 ? -9.599 11.000 -3.891 1.00 92.88 70 ASP A N 1
ATOM 559 C CA . ASP A 1 70 ? -10.145 11.854 -4.951 1.00 92.88 70 ASP A CA 1
ATOM 560 C C . ASP A 1 70 ? -9.989 11.258 -6.359 1.00 92.88 70 ASP A C 1
ATOM 562 O O . ASP A 1 70 ? -10.340 11.900 -7.349 1.00 92.88 70 ASP A O 1
ATOM 566 N N . GLY A 1 71 ? -9.451 10.038 -6.464 1.00 93.69 71 GLY A N 1
ATOM 567 C CA . GLY A 1 71 ? -9.235 9.354 -7.734 1.00 93.69 71 GLY A CA 1
ATOM 568 C C . GLY A 1 71 ? -8.161 9.985 -8.624 1.00 93.69 71 GLY A C 1
ATOM 569 O O . GLY A 1 71 ? -8.042 9.574 -9.77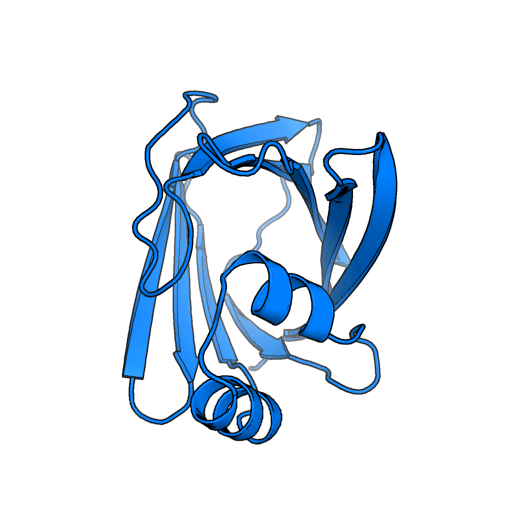9 1.00 93.69 71 GLY A O 1
ATOM 570 N N . GLN A 1 72 ? -7.372 10.942 -8.125 1.00 95.81 72 GLN A N 1
ATOM 571 C CA . GLN A 1 72 ? -6.278 11.547 -8.888 1.00 95.81 72 GLN A CA 1
ATOM 572 C C . GLN A 1 72 ? -4.969 10.768 -8.708 1.00 95.81 72 GLN A C 1
ATOM 574 O O . GLN A 1 72 ? -4.634 10.321 -7.607 1.00 95.81 72 GLN A O 1
ATOM 579 N N . GLU A 1 73 ? -4.208 10.628 -9.797 1.00 95.38 73 GLU A N 1
ATOM 580 C CA . GLU A 1 73 ? -2.858 10.059 -9.760 1.00 95.38 73 GLU A CA 1
ATOM 581 C C . GLU A 1 73 ? -1.872 11.042 -9.111 1.00 95.38 73 GLU A C 1
ATOM 583 O O . GLU A 1 73 ? -1.828 12.221 -9.460 1.00 95.38 73 GLU A O 1
ATOM 588 N N . ARG A 1 74 ? -1.047 10.545 -8.186 1.00 94.12 74 ARG A N 1
ATOM 589 C CA . ARG A 1 74 ? -0.005 11.311 -7.492 1.00 94.12 74 ARG A CA 1
ATOM 590 C C . ARG A 1 74 ? 1.322 10.570 -7.454 1.00 94.12 74 ARG A C 1
ATOM 592 O O . ARG A 1 74 ? 1.313 9.344 -7.344 1.00 94.12 74 ARG A O 1
ATOM 599 N N . PRO A 1 75 ? 2.457 11.285 -7.476 1.00 93.50 75 PRO A N 1
ATOM 600 C CA . PRO A 1 75 ? 3.755 10.667 -7.261 1.00 93.50 75 PRO A CA 1
ATOM 601 C C . PRO A 1 75 ? 3.829 10.016 -5.880 1.00 93.50 75 PRO A C 1
ATOM 603 O O . PRO A 1 75 ? 3.263 10.504 -4.900 1.00 93.50 75 PRO A O 1
ATOM 606 N N . VAL A 1 76 ? 4.540 8.898 -5.811 1.00 89.75 76 VAL A N 1
ATOM 607 C CA . VAL A 1 76 ? 4.819 8.185 -4.570 1.00 89.75 76 VAL A CA 1
ATOM 608 C C . VAL A 1 76 ? 6.254 8.413 -4.152 1.00 89.75 76 VAL A C 1
ATOM 610 O O . VAL A 1 76 ? 7.185 8.090 -4.887 1.00 89.75 76 VAL A O 1
ATOM 613 N N . GLU A 1 77 ? 6.424 8.892 -2.925 1.00 83.25 77 GLU A N 1
ATOM 614 C CA . GLU A 1 77 ? 7.732 8.958 -2.291 1.00 83.25 77 GLU A CA 1
ATOM 615 C C . GLU A 1 77 ? 8.184 7.561 -1.852 1.00 83.25 77 GLU A C 1
ATOM 617 O O . GLU A 1 77 ? 7.722 6.979 -0.856 1.00 83.25 77 GLU A O 1
ATOM 622 N N . LEU A 1 78 ? 9.105 7.010 -2.635 1.00 80.06 78 LEU A N 1
ATOM 623 C CA . LEU A 1 78 ? 9.751 5.738 -2.370 1.00 80.06 78 LEU A CA 1
ATOM 624 C C . LEU A 1 78 ? 11.149 5.978 -1.811 1.00 80.06 78 LEU A C 1
ATOM 626 O O . LEU A 1 78 ? 11.901 6.807 -2.313 1.00 80.06 78 LEU A O 1
ATOM 630 N N . GLN A 1 79 ? 11.518 5.195 -0.801 1.00 77.62 79 GLN A N 1
ATOM 631 C CA . GLN A 1 79 ? 12.896 5.163 -0.307 1.00 77.62 79 GLN A CA 1
ATOM 632 C C . GLN A 1 79 ? 13.830 4.446 -1.296 1.00 77.62 79 GLN A C 1
ATOM 634 O O . GLN A 1 79 ? 15.010 4.774 -1.389 1.00 77.62 79 GLN A O 1
ATOM 639 N N . TYR A 1 80 ? 13.292 3.462 -2.023 1.00 80.88 80 TYR A N 1
ATOM 640 C CA . TYR A 1 80 ? 14.000 2.641 -2.999 1.00 80.88 80 TYR A CA 1
ATOM 641 C C . TYR A 1 80 ? 13.093 2.356 -4.197 1.00 80.88 80 TYR A C 1
ATOM 643 O O . TYR A 1 80 ? 11.887 2.170 -4.029 1.00 80.88 80 TYR A O 1
ATOM 651 N N . GLY A 1 81 ? 13.687 2.259 -5.384 1.00 81.50 81 GLY A N 1
ATOM 652 C CA . GLY A 1 81 ? 13.004 1.821 -6.596 1.00 81.50 81 GLY A CA 1
ATOM 653 C C . GLY A 1 81 ? 12.680 2.944 -7.577 1.00 81.50 81 GLY A C 1
ATOM 654 O O . GLY A 1 81 ? 13.141 4.076 -7.459 1.00 81.50 81 GLY A O 1
ATOM 655 N N . SER A 1 82 ? 11.907 2.589 -8.600 1.00 83.88 82 SER A N 1
ATOM 656 C CA . SER A 1 82 ? 11.500 3.497 -9.675 1.00 83.88 82 SER A CA 1
ATOM 657 C C . SER A 1 82 ? 10.401 4.458 -9.225 1.00 83.88 82 SER A C 1
ATOM 659 O O . SER A 1 82 ? 9.505 3.978 -8.528 1.00 83.88 82 SER A O 1
ATOM 661 N N . PRO A 1 83 ? 10.360 5.709 -9.723 1.00 89.38 83 PRO A N 1
ATOM 662 C CA . PRO A 1 83 ? 9.205 6.591 -9.572 1.00 89.38 83 PRO A CA 1
ATOM 663 C C . PRO A 1 83 ? 7.893 5.875 -9.898 1.00 89.38 83 PRO A C 1
ATOM 665 O O . PRO A 1 83 ? 7.805 5.089 -10.852 1.00 89.38 83 PRO A O 1
ATOM 668 N N . GLN A 1 84 ? 6.892 6.113 -9.058 1.00 93.00 84 GLN A N 1
ATOM 669 C CA . GLN A 1 84 ? 5.570 5.521 -9.187 1.00 93.00 84 GLN A CA 1
ATOM 670 C C . GLN A 1 84 ? 4.505 6.593 -9.069 1.00 93.00 84 GLN A C 1
ATOM 672 O O . GLN A 1 84 ? 4.645 7.542 -8.297 1.00 93.00 84 GLN A O 1
ATOM 677 N N . LEU A 1 85 ? 3.406 6.365 -9.775 1.00 94.94 85 LEU A N 1
ATOM 678 C CA . LEU A 1 85 ? 2.167 7.103 -9.605 1.00 94.94 85 LEU A CA 1
ATOM 679 C C . LEU A 1 85 ? 1.165 6.214 -8.881 1.00 94.94 85 LEU A C 1
ATOM 681 O O . LEU A 1 85 ? 1.105 5.011 -9.138 1.00 94.94 85 LEU A O 1
ATOM 685 N N . ARG A 1 86 ? 0.404 6.805 -7.965 1.00 96.12 86 ARG A N 1
ATOM 686 C CA . ARG A 1 86 ? -0.627 6.157 -7.159 1.00 96.12 86 ARG A CA 1
ATOM 687 C C . ARG A 1 86 ? -1.940 6.900 -7.294 1.00 96.12 86 ARG A C 1
ATOM 689 O O . ARG A 1 86 ? -1.978 8.115 -7.138 1.00 96.12 86 ARG A O 1
ATOM 696 N N . LYS A 1 87 ? -3.006 6.149 -7.513 1.00 96.94 87 LYS A N 1
ATOM 697 C CA . LYS A 1 87 ? -4.389 6.602 -7.500 1.00 96.94 87 LYS A CA 1
ATOM 698 C C . LYS A 1 87 ? -5.143 5.825 -6.435 1.00 96.94 87 LYS A C 1
ATOM 700 O O . LYS A 1 87 ? -4.940 4.622 -6.281 1.00 96.94 87 LYS A O 1
ATOM 705 N N . VAL A 1 88 ? -5.997 6.521 -5.697 1.00 96.50 88 VAL A N 1
ATOM 706 C CA . VAL A 1 88 ? -6.802 5.920 -4.637 1.00 96.50 88 VAL A CA 1
ATOM 707 C C . VAL A 1 88 ? -8.253 6.323 -4.833 1.00 96.50 88 VAL A C 1
ATOM 709 O O . VAL A 1 88 ? -8.565 7.505 -4.982 1.00 96.50 88 VAL A O 1
ATOM 712 N N . HIS A 1 89 ? -9.146 5.341 -4.841 1.00 94.75 89 HIS A N 1
ATOM 713 C CA . HIS A 1 89 ? -10.581 5.552 -5.000 1.00 94.75 89 HIS A CA 1
ATOM 714 C C . HIS A 1 89 ? -11.375 4.427 -4.339 1.00 94.75 89 HIS A C 1
ATOM 716 O O . HIS A 1 89 ? -10.829 3.404 -3.931 1.00 94.75 89 HIS A O 1
ATOM 722 N N . TRP A 1 90 ? -12.683 4.630 -4.229 1.00 92.75 90 TRP A N 1
ATOM 723 C CA . TRP A 1 90 ? -13.614 3.628 -3.718 1.00 92.75 90 TRP A CA 1
ATOM 724 C C . TRP A 1 90 ? -14.264 2.867 -4.876 1.00 92.75 90 TRP A C 1
ATOM 726 O O . TRP A 1 90 ? -14.759 3.485 -5.819 1.00 92.75 90 TRP A O 1
ATOM 736 N N . GLU A 1 91 ? -14.299 1.538 -4.789 1.00 92.00 91 GLU A N 1
ATOM 737 C CA . GLU A 1 91 ? -15.107 0.663 -5.648 1.00 92.00 91 GLU A CA 1
ATOM 738 C C . GLU A 1 91 ? -16.152 -0.027 -4.760 1.00 92.00 91 GLU A C 1
ATOM 740 O O . GLU A 1 91 ? -15.865 -1.007 -4.073 1.00 92.00 91 GLU A O 1
ATOM 745 N N . GLY A 1 92 ? -17.369 0.525 -4.719 1.00 89.62 92 GLY A N 1
ATOM 746 C CA . GLY A 1 92 ? -18.388 0.098 -3.756 1.00 89.62 92 GLY A CA 1
ATOM 747 C C . GLY A 1 92 ? -17.991 0.458 -2.321 1.00 89.62 92 GLY A C 1
ATOM 748 O O . GLY A 1 92 ? -17.699 1.621 -2.034 1.00 89.62 92 GLY A O 1
ATOM 749 N N . ASP A 1 93 ? -17.984 -0.538 -1.433 1.00 88.19 93 ASP A N 1
ATOM 750 C CA . ASP A 1 93 ? -17.586 -0.380 -0.028 1.00 88.19 93 ASP A CA 1
ATOM 751 C C . ASP A 1 93 ? -16.076 -0.617 0.205 1.00 88.19 93 ASP A C 1
ATOM 753 O O . ASP A 1 93 ? -15.606 -0.432 1.327 1.00 88.19 93 ASP A O 1
ATOM 757 N N . HIS A 1 94 ? -15.304 -0.955 -0.840 1.00 89.19 94 HIS A N 1
ATOM 758 C CA . HIS A 1 94 ? -13.878 -1.281 -0.736 1.00 89.19 94 HIS A CA 1
ATOM 759 C C . HIS A 1 94 ? -12.967 -0.161 -1.237 1.00 89.19 94 HIS A C 1
ATOM 761 O O . HIS A 1 94 ? -13.234 0.482 -2.260 1.00 89.19 94 HIS A O 1
ATOM 767 N N . LEU A 1 95 ? -11.844 0.031 -0.543 1.00 93.50 95 LEU A N 1
ATOM 768 C CA . LEU A 1 95 ? -10.789 0.938 -0.980 1.00 93.50 95 LEU A CA 1
ATOM 769 C C . LEU A 1 95 ? -9.881 0.250 -2.003 1.00 93.50 95 LEU A C 1
ATOM 771 O O . LEU A 1 95 ? -9.367 -0.850 -1.777 1.00 93.50 95 LEU A O 1
ATOM 775 N N . VAL A 1 96 ? -9.648 0.940 -3.114 1.00 95.69 96 VAL A N 1
ATOM 776 C CA . VAL A 1 96 ? -8.768 0.502 -4.191 1.00 95.69 96 VAL A CA 1
ATOM 777 C C . VAL A 1 96 ? -7.599 1.467 -4.312 1.00 95.69 96 VAL A C 1
ATOM 779 O O . VAL A 1 96 ? -7.770 2.681 -4.415 1.00 95.69 96 VAL A O 1
ATOM 782 N N . VAL A 1 97 ? -6.394 0.904 -4.308 1.00 96.25 97 VAL A N 1
ATOM 783 C CA . VAL A 1 97 ? -5.138 1.617 -4.535 1.00 96.25 97 VAL A CA 1
ATOM 784 C C . VAL A 1 97 ? -4.510 1.064 -5.804 1.00 96.25 97 VAL A C 1
ATOM 786 O O . VAL A 1 97 ? -4.047 -0.076 -5.832 1.00 96.25 97 VAL A O 1
ATOM 789 N N . GLU A 1 98 ? -4.478 1.872 -6.853 1.00 96.56 98 GLU A N 1
ATOM 790 C CA . GLU A 1 98 ? -3.794 1.557 -8.103 1.00 96.56 98 GLU A CA 1
ATOM 791 C C . GLU A 1 98 ? -2.441 2.254 -8.111 1.00 96.56 98 GLU A C 1
ATOM 793 O O . GLU A 1 98 ? -2.343 3.441 -7.806 1.00 96.56 98 GLU A O 1
ATOM 798 N N . GLN A 1 99 ? -1.387 1.530 -8.463 1.00 95.06 99 GLN A N 1
ATOM 799 C CA . GLN A 1 99 ? -0.057 2.093 -8.620 1.00 95.06 99 GLN A CA 1
ATOM 800 C C . GLN A 1 99 ? 0.596 1.578 -9.893 1.00 95.06 99 GLN A C 1
ATOM 802 O O . GLN A 1 99 ? 0.406 0.431 -10.301 1.00 95.06 99 GLN A O 1
ATOM 807 N N . ARG A 1 100 ? 1.402 2.428 -10.521 1.00 94.31 100 ARG A N 1
ATOM 808 C CA . ARG A 1 100 ? 2.180 2.073 -11.707 1.00 94.31 100 ARG A CA 1
ATOM 809 C C . ARG A 1 100 ? 3.578 2.647 -11.618 1.00 94.31 100 ARG A C 1
ATOM 811 O O . ARG A 1 100 ? 3.751 3.790 -11.202 1.00 94.31 100 ARG A O 1
ATOM 818 N N . SER A 1 101 ? 4.562 1.855 -12.025 1.00 91.88 101 SER A N 1
ATOM 819 C CA . SER A 1 101 ? 5.920 2.341 -12.252 1.00 91.88 101 SER A CA 1
ATOM 820 C C . SER A 1 101 ? 5.982 3.103 -13.566 1.00 91.88 101 SER A C 1
ATOM 822 O O . SER A 1 101 ? 5.466 2.636 -14.582 1.00 91.88 101 SER A O 1
ATOM 824 N N . GLU A 1 102 ? 6.637 4.260 -13.554 1.00 86.25 102 GLU A N 1
ATOM 825 C CA . GLU A 1 102 ? 6.845 5.051 -14.768 1.00 86.25 102 GLU A CA 1
ATOM 826 C C . GLU A 1 102 ? 7.989 4.509 -15.632 1.00 86.25 102 GLU A C 1
ATOM 828 O O . GLU A 1 102 ? 7.958 4.664 -16.848 1.00 86.25 102 GLU A O 1
ATOM 833 N N . SER A 1 103 ? 8.985 3.851 -15.028 1.00 86.06 103 SER A N 1
ATOM 834 C CA . SER A 1 103 ? 10.184 3.392 -15.746 1.00 86.06 103 SER A CA 1
ATOM 835 C C . SER A 1 103 ? 10.281 1.881 -15.926 1.00 86.06 103 SER A C 1
ATOM 837 O O . SER A 1 103 ? 10.952 1.422 -16.847 1.00 86.06 103 SER A O 1
ATOM 839 N N . LYS A 1 104 ? 9.627 1.090 -15.069 1.00 85.12 104 LYS A N 1
ATOM 840 C CA . LYS A 1 104 ? 9.717 -0.379 -15.098 1.00 85.12 104 LYS A CA 1
ATOM 841 C C . LYS A 1 104 ? 8.463 -1.063 -15.621 1.00 85.12 104 LYS A C 1
ATOM 843 O O . LYS A 1 104 ? 8.441 -2.284 -15.643 1.00 85.12 104 LYS A O 1
ATOM 848 N N . ASN A 1 105 ? 7.431 -0.314 -16.017 1.00 86.12 105 ASN A N 1
ATOM 849 C CA . ASN A 1 105 ? 6.191 -0.823 -16.619 1.00 86.12 105 ASN A CA 1
ATOM 850 C C . ASN A 1 105 ? 5.428 -1.898 -15.819 1.00 86.12 105 ASN A C 1
ATOM 852 O O . ASN A 1 105 ? 4.528 -2.529 -16.367 1.00 86.12 105 ASN A O 1
ATOM 856 N N . PHE A 1 106 ? 5.724 -2.095 -14.531 1.00 90.19 106 PHE A N 1
ATOM 857 C CA . PHE A 1 106 ? 4.876 -2.910 -13.664 1.00 90.19 106 PHE A CA 1
ATOM 858 C C . PHE A 1 106 ? 3.740 -2.066 -13.080 1.00 90.19 106 PHE A C 1
ATOM 860 O O . PHE A 1 106 ? 3.878 -0.855 -12.865 1.00 90.19 106 PHE A O 1
ATOM 867 N N . LYS A 1 107 ? 2.620 -2.722 -12.789 1.00 93.81 107 LYS A N 1
ATOM 868 C CA . LYS A 1 107 ? 1.447 -2.123 -12.147 1.00 93.81 107 LYS A CA 1
ATOM 869 C C . LYS A 1 107 ? 1.020 -2.977 -10.974 1.00 93.81 107 LYS A C 1
ATOM 871 O O . LYS A 1 107 ? 1.224 -4.185 -10.990 1.00 93.81 107 LYS A O 1
ATOM 876 N N . PHE A 1 108 ? 0.394 -2.370 -9.983 1.00 92.88 108 PHE A N 1
ATOM 877 C CA . PHE A 1 108 ? -0.291 -3.123 -8.953 1.00 92.88 108 PHE A CA 1
ATOM 878 C C . PHE A 1 108 ? -1.618 -2.479 -8.584 1.00 92.88 108 PHE A C 1
ATOM 880 O O . PHE A 1 108 ? -1.709 -1.266 -8.409 1.00 92.88 108 PHE A O 1
ATOM 887 N N . LYS A 1 109 ? -2.649 -3.312 -8.462 1.00 96.19 109 LYS A N 1
ATOM 888 C CA . LYS A 1 109 ? -3.954 -2.940 -7.918 1.00 96.19 109 LYS A CA 1
ATOM 889 C C . LYS A 1 109 ? -4.098 -3.621 -6.568 1.00 96.19 109 LYS A C 1
ATOM 891 O O . LYS A 1 109 ? -4.036 -4.843 -6.483 1.00 96.19 109 LYS A O 1
ATOM 896 N N . THR A 1 110 ? -4.257 -2.828 -5.517 1.00 96.56 110 THR A N 1
ATOM 897 C CA . THR A 1 110 ? -4.492 -3.317 -4.159 1.00 96.56 110 THR A CA 1
ATOM 898 C C . THR A 1 110 ? -5.933 -3.049 -3.778 1.00 96.56 110 THR A C 1
ATOM 900 O O . THR A 1 110 ? -6.341 -1.891 -3.726 1.00 96.56 110 THR A O 1
ATOM 903 N N . THR A 1 111 ? -6.674 -4.098 -3.447 1.00 95.81 111 THR A N 1
ATOM 904 C CA . THR A 1 111 ? -8.011 -3.993 -2.863 1.00 95.81 111 THR A CA 1
ATOM 905 C C . THR A 1 111 ? -7.932 -4.282 -1.376 1.00 95.81 111 THR A C 1
ATOM 907 O O . THR A 1 111 ? -7.287 -5.242 -0.944 1.00 95.81 111 THR A O 1
ATOM 910 N N . TRP A 1 112 ? -8.570 -3.421 -0.598 1.00 94.12 112 TRP A N 1
ATOM 911 C CA . TRP A 1 112 ? -8.591 -3.484 0.851 1.00 94.12 112 TRP A CA 1
ATOM 912 C C . TRP A 1 112 ? -9.957 -3.960 1.323 1.00 94.12 112 TRP A C 1
ATOM 914 O O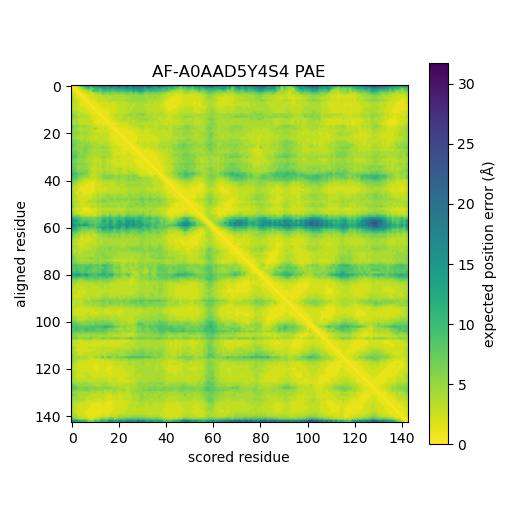 . TRP A 1 112 ? -10.983 -3.536 0.796 1.00 94.12 112 TRP A O 1
ATOM 924 N N . SER A 1 113 ? -9.971 -4.817 2.334 1.00 92.94 113 SER A N 1
ATOM 925 C CA . SER A 1 113 ? -11.205 -5.332 2.924 1.00 92.94 113 SER A CA 1
ATOM 926 C C . SER A 1 113 ? -11.011 -5.613 4.406 1.00 92.94 113 SER A C 1
ATOM 928 O O . SER A 1 113 ? -9.922 -6.029 4.813 1.00 92.94 113 SER A O 1
ATOM 930 N N . ILE A 1 114 ? -12.074 -5.442 5.186 1.00 92.00 114 ILE A N 1
ATOM 931 C CA . ILE A 1 114 ? -12.115 -5.828 6.598 1.00 92.00 114 ILE A CA 1
ATOM 932 C C . ILE A 1 114 ? -13.137 -6.939 6.775 1.00 92.00 114 ILE A C 1
ATOM 934 O O . ILE A 1 114 ? -14.256 -6.840 6.279 1.00 92.00 114 ILE A O 1
ATOM 938 N N . ASP A 1 115 ? -12.753 -7.970 7.516 1.00 89.81 115 ASP A N 1
ATOM 939 C CA . ASP A 1 115 ? -13.648 -9.030 7.967 1.00 89.81 115 ASP A CA 1
ATOM 940 C C . ASP A 1 115 ? -13.473 -9.202 9.482 1.00 89.81 115 ASP A C 1
ATOM 942 O O . ASP A 1 115 ? -12.475 -9.748 9.958 1.00 89.81 115 ASP A O 1
ATOM 946 N N . GLY A 1 116 ? -14.398 -8.624 10.255 1.00 89.19 116 GLY A N 1
ATOM 947 C CA . GLY A 1 116 ? -14.300 -8.547 11.714 1.00 89.19 116 GLY A CA 1
ATOM 948 C C . GLY A 1 116 ? -13.047 -7.798 12.184 1.00 89.19 116 GLY A C 1
ATOM 949 O O . GLY A 1 116 ? -12.884 -6.608 11.915 1.00 89.19 116 GLY A O 1
ATOM 950 N N . ASP A 1 117 ? -12.165 -8.506 12.890 1.00 93.25 117 ASP A N 1
ATOM 951 C CA . ASP A 1 117 ? -10.895 -7.986 13.419 1.00 93.25 117 ASP A CA 1
ATOM 952 C C . ASP A 1 117 ? -9.692 -8.278 12.504 1.00 93.25 117 ASP A C 1
ATOM 954 O O . ASP A 1 117 ? -8.539 -8.210 12.940 1.00 93.25 117 ASP A O 1
ATOM 958 N N . VAL A 1 118 ? -9.944 -8.588 11.229 1.00 93.81 118 VAL A N 1
ATOM 959 C CA . VAL A 1 118 ? -8.909 -8.880 10.233 1.00 93.81 118 VAL A CA 1
ATOM 960 C C . VAL A 1 118 ? -8.959 -7.861 9.098 1.00 93.81 118 VAL A C 1
ATOM 962 O O . VAL A 1 118 ? -9.976 -7.702 8.425 1.00 93.81 118 VAL A O 1
ATOM 965 N N . HIS A 1 119 ? -7.828 -7.201 8.846 1.00 94.00 119 HIS A N 1
ATOM 966 C CA . HIS A 1 119 ? -7.608 -6.333 7.689 1.00 94.00 119 HIS A CA 1
ATOM 967 C C . HIS A 1 119 ? -6.820 -7.082 6.617 1.00 94.00 119 HIS A C 1
ATOM 969 O O . HIS A 1 119 ? -5.731 -7.599 6.874 1.00 94.00 119 HIS A O 1
ATOM 975 N N . ILE A 1 120 ? -7.343 -7.122 5.395 1.00 94.38 120 ILE A N 1
ATOM 976 C CA . ILE A 1 120 ? -6.748 -7.858 4.276 1.00 94.38 120 ILE A CA 1
ATOM 977 C C . ILE A 1 120 ? -6.436 -6.885 3.144 1.00 94.38 120 ILE A C 1
ATOM 979 O O . ILE A 1 120 ? -7.267 -6.071 2.741 1.00 94.38 120 ILE A O 1
ATOM 983 N N . ARG A 1 121 ? -5.225 -6.999 2.596 1.00 94.56 121 ARG A N 1
ATOM 984 C CA . ARG A 1 121 ? -4.805 -6.322 1.367 1.00 94.56 121 ARG A CA 1
ATOM 985 C C . ARG A 1 121 ? -4.532 -7.375 0.306 1.00 94.56 121 ARG A C 1
ATOM 987 O O . ARG A 1 121 ? -3.561 -8.121 0.417 1.00 94.56 121 ARG A O 1
ATOM 994 N N . ASN A 1 122 ? -5.374 -7.420 -0.716 1.00 95.81 122 ASN A N 1
ATOM 995 C CA . ASN A 1 122 ? -5.175 -8.277 -1.878 1.00 95.81 122 ASN A CA 1
ATOM 996 C C . ASN A 1 122 ? -4.542 -7.449 -2.990 1.00 95.81 122 ASN A C 1
ATOM 998 O O . ASN A 1 122 ? -5.135 -6.473 -3.443 1.00 95.81 122 ASN A O 1
ATOM 1002 N N . MET A 1 123 ? -3.339 -7.822 -3.411 1.00 96.44 123 MET A N 1
ATOM 1003 C CA . MET A 1 123 ? -2.596 -7.152 -4.470 1.00 96.44 123 MET A CA 1
ATOM 1004 C C . MET A 1 123 ? -2.559 -8.029 -5.713 1.00 96.44 123 MET A C 1
ATOM 1006 O O . MET A 1 123 ? -2.144 -9.185 -5.649 1.00 96.44 123 MET A O 1
ATOM 1010 N N . VAL A 1 124 ? -2.935 -7.444 -6.843 1.00 96.88 124 VAL A N 1
ATOM 1011 C CA . VAL A 1 124 ? -2.679 -7.986 -8.176 1.00 96.88 124 VAL A CA 1
ATOM 1012 C C . VAL A 1 124 ? -1.519 -7.197 -8.763 1.00 96.88 124 VAL A C 1
ATOM 1014 O O . VAL A 1 124 ? -1.657 -6.002 -9.016 1.00 96.88 124 VAL A O 1
ATOM 1017 N N . LEU A 1 125 ? -0.371 -7.846 -8.926 1.00 94.88 125 LEU A N 1
ATOM 1018 C CA . LEU A 1 125 ? 0.830 -7.299 -9.549 1.00 94.88 125 LEU A CA 1
ATOM 1019 C C . LEU A 1 125 ? 0.887 -7.758 -11.004 1.00 94.88 125 LEU A C 1
ATOM 1021 O O . LEU A 1 125 ? 1.045 -8.947 -11.255 1.00 94.88 125 LEU A O 1
ATOM 1025 N N . THR A 1 126 ? 0.837 -6.821 -11.942 1.00 95.06 126 THR A N 1
ATOM 1026 C CA . THR A 1 126 ? 1.048 -7.081 -13.370 1.00 95.06 126 THR A CA 1
ATOM 1027 C C . THR A 1 126 ? 2.489 -6.729 -13.730 1.00 95.06 126 THR A C 1
ATOM 1029 O O . THR A 1 126 ? 2.919 -5.580 -13.566 1.00 95.06 126 THR A O 1
ATOM 1032 N N . LEU A 1 127 ? 3.247 -7.719 -14.194 1.00 91.50 127 LEU A N 1
ATOM 1033 C CA . LEU A 1 127 ? 4.634 -7.583 -14.633 1.00 91.50 127 LEU A CA 1
ATOM 1034 C C . LEU A 1 127 ? 4.729 -7.018 -16.063 1.00 91.50 127 LEU A C 1
ATOM 1036 O O . LEU A 1 127 ? 3.724 -6.955 -16.772 1.00 91.50 127 LEU A O 1
ATOM 1040 N N . PRO A 1 128 ? 5.926 -6.586 -16.513 1.00 88.75 128 PRO A N 1
ATOM 1041 C CA . PRO A 1 128 ? 6.094 -5.969 -17.834 1.00 88.75 128 PRO A CA 1
ATOM 1042 C C . PRO A 1 128 ? 5.735 -6.877 -19.017 1.00 88.75 128 PRO A C 1
ATOM 1044 O O . PRO A 1 128 ? 5.404 -6.379 -20.089 1.00 88.75 128 PRO A O 1
ATOM 1047 N N . ASP A 1 129 ? 5.809 -8.192 -18.827 1.00 91.38 129 ASP A N 1
ATOM 1048 C CA . ASP A 1 129 ? 5.410 -9.216 -19.798 1.00 91.38 129 ASP A CA 1
ATOM 1049 C C . ASP A 1 129 ? 3.903 -9.534 -19.763 1.00 91.38 129 ASP A C 1
ATOM 1051 O O . ASP A 1 129 ? 3.424 -10.334 -20.564 1.00 91.38 129 ASP A O 1
ATOM 1055 N N . GLY A 1 130 ? 3.150 -8.892 -18.864 1.00 91.88 130 GLY A N 1
ATOM 1056 C CA . GLY A 1 130 ? 1.725 -9.122 -18.651 1.00 91.88 130 GLY A CA 1
ATOM 1057 C C . GLY A 1 130 ? 1.407 -10.259 -17.678 1.00 91.88 130 GLY A C 1
ATOM 1058 O O . GLY A 1 130 ? 0.228 -10.488 -17.419 1.00 91.88 130 GLY A O 1
ATOM 1059 N N . GLU A 1 131 ? 2.406 -10.953 -17.118 1.00 94.44 131 GLU A N 1
ATOM 1060 C CA . GLU A 1 131 ? 2.176 -11.965 -16.082 1.00 94.44 131 GLU A CA 1
ATOM 1061 C C . GLU A 1 131 ? 1.560 -11.307 -14.838 1.00 94.44 131 GLU A C 1
ATOM 1063 O O . GLU A 1 131 ? 2.056 -10.290 -14.343 1.00 94.44 131 GLU A O 1
ATOM 1068 N N . GLU A 1 132 ? 0.496 -11.906 -14.301 1.00 95.00 132 GLU A N 1
ATOM 1069 C CA . GLU A 1 132 ? -0.130 -11.455 -13.061 1.00 95.00 132 GLU A CA 1
ATOM 1070 C C . GLU A 1 132 ? 0.277 -12.327 -11.874 1.00 95.00 132 GLU A C 1
ATOM 1072 O O . GLU A 1 132 ? 0.264 -13.557 -11.934 1.00 95.00 132 GLU A O 1
ATOM 1077 N N . LYS A 1 133 ? 0.614 -11.673 -10.762 1.00 94.25 133 LYS A N 1
ATOM 1078 C CA . LYS A 1 133 ? 0.941 -12.309 -9.485 1.00 94.25 133 LYS A CA 1
ATOM 1079 C C . LYS A 1 133 ? 0.034 -11.785 -8.393 1.00 94.25 133 LYS A C 1
ATOM 1081 O O . LYS A 1 133 ? -0.139 -10.579 -8.240 1.00 94.25 133 LYS A O 1
ATOM 1086 N N . LEU A 1 134 ? -0.511 -12.712 -7.618 1.00 95.06 134 LEU A N 1
ATOM 1087 C CA . LEU A 1 134 ? -1.348 -12.407 -6.469 1.00 95.06 134 LEU A CA 1
ATOM 1088 C C . LEU A 1 134 ? -0.485 -12.390 -5.211 1.00 95.06 134 LEU A C 1
ATOM 1090 O O . LEU A 1 134 ? 0.334 -13.285 -5.005 1.00 95.06 134 LEU A O 1
ATOM 1094 N N . ILE A 1 135 ? -0.653 -11.351 -4.398 1.00 94.94 135 ILE A N 1
ATOM 1095 C CA . ILE A 1 135 ? 0.010 -11.215 -3.101 1.00 94.94 135 ILE A CA 1
ATOM 1096 C C . ILE A 1 135 ? -1.044 -10.776 -2.094 1.00 94.94 135 ILE A C 1
ATOM 1098 O O . ILE A 1 135 ? -1.628 -9.697 -2.214 1.00 94.94 135 ILE A O 1
ATOM 1102 N N . LYS A 1 136 ? -1.271 -11.595 -1.079 1.00 95.62 136 LYS A N 1
ATOM 1103 C CA . LYS A 1 136 ? -2.174 -11.310 0.029 1.00 95.62 136 LYS A CA 1
ATOM 1104 C C . LYS A 1 136 ? -1.373 -10.908 1.257 1.00 95.62 136 LYS A C 1
ATOM 1106 O O . LYS A 1 136 ? -0.485 -11.634 1.683 1.00 95.62 136 LYS A O 1
ATOM 1111 N N . LEU A 1 137 ? -1.709 -9.777 1.867 1.00 94.25 137 LEU A N 1
ATOM 1112 C CA . LEU A 1 137 ? -1.220 -9.416 3.199 1.00 94.25 137 LEU A CA 1
ATOM 1113 C C . LEU A 1 137 ? -2.389 -9.378 4.174 1.00 94.25 137 LEU A C 1
ATOM 1115 O O . LEU A 1 137 ? -3.426 -8.781 3.882 1.00 94.25 137 LEU A O 1
ATOM 1119 N N . VAL A 1 138 ? -2.202 -10.003 5.328 1.00 95.56 138 VAL A N 1
ATOM 1120 C CA . VAL A 1 138 ? -3.206 -10.148 6.380 1.00 95.56 138 VAL A CA 1
ATOM 1121 C C . VAL A 1 138 ? -2.690 -9.490 7.646 1.00 95.56 138 VAL A C 1
ATOM 1123 O O . VAL A 1 138 ? -1.542 -9.691 8.045 1.00 95.56 138 VAL A O 1
ATOM 1126 N N . PHE A 1 139 ? -3.547 -8.701 8.277 1.00 95.25 139 PHE A N 1
ATOM 1127 C CA . PHE A 1 139 ? -3.241 -7.999 9.506 1.00 95.25 139 PHE A CA 1
ATOM 1128 C C . PHE A 1 139 ? -4.334 -8.248 10.533 1.00 95.25 139 PHE A C 1
ATOM 1130 O O . PHE A 1 139 ? -5.513 -8.064 10.242 1.00 95.25 139 PHE A O 1
ATOM 1137 N N . ASP A 1 140 ? -3.921 -8.596 11.742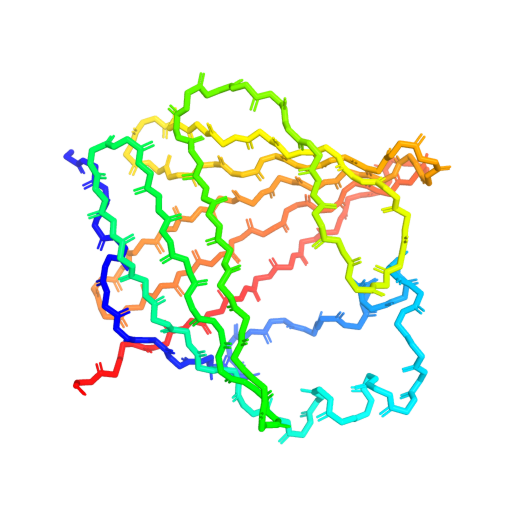 1.00 96.31 140 ASP A N 1
ATOM 1138 C CA . ASP A 1 140 ? -4.817 -8.765 12.877 1.00 96.31 140 ASP A CA 1
ATOM 1139 C C . ASP A 1 140 ? -4.924 -7.441 13.634 1.00 96.31 140 ASP A C 1
ATOM 1141 O O . ASP A 1 140 ? -3.933 -6.708 13.779 1.00 96.31 140 ASP A O 1
ATOM 1145 N N . ARG A 1 141 ? -6.122 -7.113 14.119 1.00 95.12 141 ARG A N 1
ATOM 1146 C CA . ARG A 1 141 ? -6.333 -5.919 14.936 1.00 95.12 141 ARG A CA 1
ATOM 1147 C C . ARG A 1 141 ? -5.584 -6.036 16.263 1.00 95.12 141 ARG A C 1
ATOM 1149 O O . ARG A 1 141 ? -5.569 -7.082 16.907 1.00 95.12 141 ARG A O 1
ATOM 1156 N N . VAL A 1 142 ? -4.970 -4.936 16.681 1.00 92.25 142 VAL A N 1
ATOM 1157 C CA . VAL A 1 142 ? -4.308 -4.796 17.980 1.00 92.25 142 VAL A CA 1
ATOM 1158 C C . VAL A 1 142 ? -5.175 -3.888 18.842 1.00 92.25 142 VAL A C 1
ATOM 1160 O O . VAL A 1 142 ? -5.530 -2.795 18.398 1.00 92.25 142 VAL A O 1
ATOM 1163 N N . GLN A 1 143 ? -5.533 -4.367 20.037 1.00 70.75 143 GLN A N 1
ATOM 1164 C CA . GLN A 1 143 ? -6.295 -3.610 21.039 1.00 70.75 143 GLN A CA 1
ATOM 1165 C C . GLN A 1 143 ? -5.568 -2.329 21.468 1.00 70.75 143 GLN A C 1
ATOM 1167 O O . GLN A 1 143 ? -4.322 -2.367 21.617 1.00 70.75 143 GLN A O 1
#

Secondary structure (DSSP, 8-state):
------EEEEE-TTTSPP-HHHHHHTT--HHHHHHHHHSPPEEEEEE-SSEEEEEEEETTEEEEEEEESS---EEE--SSSS-EEEEEEEETTEEEEEEEESSS--EEEEEEEEETTEEEEEEEEEPTTS-EEEEEEEEEEE-

Radius of gyration: 14.78 Å; Cα contacts (8 Å, |Δi|>4): 302; chains: 1; bounding box: 42×29×41 Å

pLDDT: mean 89.86, std 7.0, range [60.94, 96.94]

Mean predicted aligned error: 4.31 Å

Foldseek 3Di:
DADDPAAKWWWDPVPWDDCVVVCVQQVPPPVVVVQQVVWTWMWGWDDDPFWIWIWIDTDNDTDIDIAGAPQDWDWDDDPTHAIKIWGWHDDDNWIWIWMAGPPQGKIKIWIWDDDPQKIKIWIWIQGNVRDTDITIIIIGGDD

Organism: NCBI:txid261099

=== Feature glossary ===
Legend for the data blocks above and below:

— What the protein is —

The amino-acid sequence is the protein's primary structure: the linear order of residues from the N-terminus to the C-terminus, written in one-letter code. Everything else here — the 3D coordinates, the secondary structure, the domain annotations — is ultimately a consequence of this string.

Database cross-references. InterPro integrates a dozen domain/family signature databases into unified entries with residue-range hits. GO terms attach function/process/location labels with evidence codes. CATH codes position the fold in a four-level structural taxonomy. Organism is the NCBI-taxonomy species name.

— Where its atoms are —

The mmCIF block holds the 3D Cartesian coordinates of each backbone atom (N, Cα, C, O) in ångströms. mmCIF is the PDB's canonical archive format — a tagged-loop text representation of the atomic model.

The six renders are orthographic views along the three Cartesian axes in both directions. Representation (cartoon, sticks, or surface) and color scheme (sequence-rainbow or by-chain) vary across proteins so the training set covers all the common visualization conventions.

— Local backbone conformation —

Secondary structure is the local, repeating backbone confor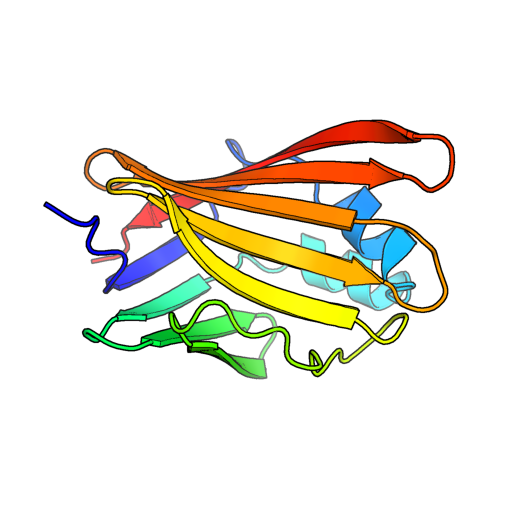mation. DSSP classifies it into eight states by reading the hydrogen-bond network: three helix types (H, G, I), two β types (E, B), two non-regular types (T, S), and unstructured coil (-).

SS3 is a coarse helix/strand/coil call (letters a/b/c) made by the P-SEA algorithm from inter-Cα distances and dihedrals. It is less detailed than DSSP but needs only Cα positions.

Backbone dihedral angles. Every residue except chain termini has a φ (preceding-C → N → Cα → C) and a ψ (N → Cα → C → next-N). They are reported in degrees following the IUPAC sign convention. Secondary structure is essentially a statement about which (φ, ψ) basin each residue occupies.

— Global shape and packing —

The geometric summary reports three shape descriptors. Rg (radius of gyration) measures how spread out the Cα atoms are about their centre of mass; compact globular proteins have small Rg, elongated or unfolded ones large. Cα contacts (<8 Å, |i−j|>4) count long-range residue pairs in spatial proximity — high for tightly packed folds, near zero for rods or random coil. The bounding-box extents give the protein's footprint along x, y, z in Å.

Solvent accessibility: the surface area of each residue that a 1.4 Å water probe can touch, in Å². When only backbone atoms are present the absolute values are lower than full-atom SASA (side chains contribute most of the area) and are flagged as backbone-only.

Plot images: a contact map (which residues are close in 3D, as an N×N binary image), a Ramachandran scatter (backbone torsion angles, revealing secondary-structure composition at a glance), and — for AlphaFold structures — a PAE heatmap (pairwise prediction confidence).

— Structur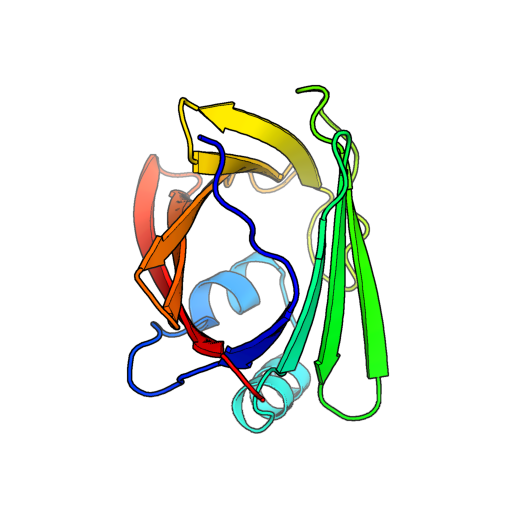al neighborhood —

Foldseek's 3Di representation compresses backbone geometry into a per-residue letter drawn from a learned twenty-state alphabet. It captures the tertiary interaction pattern around each residue — which residues are packed against it in space, regardless of where they are in sequence.

Structural nearest neighbors (via Foldseek easy-search vs the PDB). Reported per hit: target PDB id, E-value, and alignment TM-score. A TM-score above ~0.5 is the conventional threshold for 'same fold'.

— Confidence and disorder —

pLDDT (predicted Local Distance Difference Test) is AlphaFold's per-residue confidence score, ranging from 0 to 100. Values above 90 indicate high confidence (typically well-packed cores); 70–90 is confident; 50–70 low confidence; below 50 usually means the region is disordered or the prediction is unreliable there. AlphaFold stores pLDDT in the mmCIF B-factor column.

For experimental (PDB) structures, the B-factor (temperature factor) quantifies the positional spread of each atom in the crystal — a combination of thermal vibration and static disorder — in units of Å². High B-factors mark flexible loops or poorly resolved regions; low B-factors mark the rigid, well-ordered core.

Predicted Aligned Error (PAE) is an AlphaFold confidence matrix: entry (i, j) is the expected error in the position of residue j, in ångströms, when the prediction is superimposed on the true structure at residue i. Low PAE within a block of residues means that block is internally rigid and well-predicted; high PAE between two blocks means their relative placement is uncertain even if each block individually is confident.